Protein AF-A0A5E4P202-F1 (afdb_monomer_lite)

Secondary structure (DSSP, 8-state):
-----HHHHHHHHHHHHHHHHHHHHHHHHHHHHHHHHH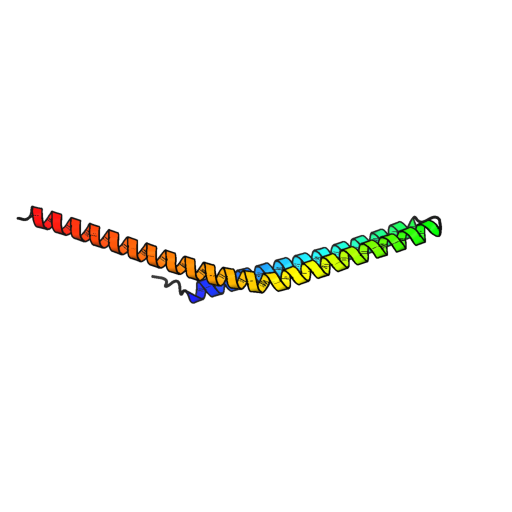HHHHHHHHHHH--SHHHHHHHHHHHHHHHHHHHHHHHHHHHHHHHHHHHHHHHHHHHHHHHHHHHHHHHHHHHHHHHHHHHHHHHHHHTT--

Radius of gyration: 31.01 Å; chains: 1; bounding box: 51×37×100 Å

Sequence (130 aa):
MAENIPGADAAMGSYATGTKTLQTFASEIQRMSKESMEQATALMEQLRSARSMEEVVTIQTTFLQKSFSSYAEYTRRFSELMITMPMELARQGQSAFQQNTDRMMQTAQRVGDEAQKAGEAMKNEAMKEV

Structure (mmCIF, N/CA/C/O backbone):
data_AF-A0A5E4P202-F1
#
_entry.id   AF-A0A5E4P202-F1
#
loop_
_atom_site.group_PDB
_atom_site.id
_atom_site.type_symbol
_atom_site.label_atom_id
_atom_site.label_alt_id
_atom_site.label_comp_id
_atom_site.label_asym_id
_atom_site.label_entity_id
_atom_site.label_seq_id
_atom_site.pdbx_PDB_ins_code
_atom_site.Cartn_x
_atom_site.Cartn_y
_atom_site.Cartn_z
_atom_site.occupancy
_atom_site.B_iso_or_equiv
_atom_site.auth_seq_id
_atom_site.auth_comp_id
_atom_site.auth_asym_id
_atom_site.auth_atom_id
_atom_site.pdbx_PDB_model_num
ATOM 1 N N . MET A 1 1 ? 28.631 9.130 -29.713 1.00 37.84 1 MET A N 1
ATOM 2 C CA . MET A 1 1 ? 27.190 8.828 -29.804 1.00 37.84 1 MET A CA 1
ATOM 3 C C . MET A 1 1 ? 26.922 7.757 -28.764 1.00 37.84 1 MET A C 1
ATOM 5 O O . MET A 1 1 ? 27.449 6.667 -28.913 1.00 37.84 1 MET A O 1
ATOM 9 N N . ALA A 1 2 ? 26.279 8.099 -27.646 1.00 38.75 2 ALA A N 1
ATOM 10 C CA . ALA A 1 2 ? 25.938 7.106 -26.632 1.00 38.75 2 ALA A CA 1
ATOM 11 C C . ALA A 1 2 ? 24.734 6.319 -27.159 1.00 38.75 2 ALA A C 1
ATOM 13 O O . ALA A 1 2 ? 23.636 6.866 -27.251 1.00 38.75 2 ALA A O 1
ATOM 14 N N . GLU A 1 3 ? 24.967 5.086 -27.603 1.00 44.75 3 GLU A N 1
ATOM 15 C CA . GLU A 1 3 ? 23.902 4.155 -27.963 1.00 44.75 3 GLU A CA 1
ATOM 16 C C . GLU A 1 3 ? 23.018 3.937 -26.737 1.00 44.75 3 GLU A C 1
ATOM 18 O O . GLU A 1 3 ? 23.430 3.347 -25.739 1.00 44.75 3 GLU A O 1
ATOM 23 N N . ASN A 1 4 ? 21.795 4.454 -26.804 1.00 53.56 4 ASN A N 1
ATOM 24 C CA . ASN A 1 4 ? 20.766 4.150 -25.832 1.00 53.56 4 ASN A CA 1
ATOM 25 C C . ASN A 1 4 ? 20.263 2.738 -26.150 1.00 53.56 4 ASN A C 1
ATOM 27 O O . ASN A 1 4 ? 19.421 2.551 -27.029 1.00 53.56 4 ASN A O 1
ATOM 31 N N . ILE A 1 5 ? 20.884 1.733 -25.528 1.00 56.50 5 ILE A N 1
ATOM 32 C CA . ILE A 1 5 ? 20.580 0.324 -25.784 1.00 56.50 5 ILE A CA 1
ATOM 33 C C . ILE A 1 5 ? 19.112 0.084 -25.383 1.00 56.50 5 ILE A C 1
ATOM 35 O O . ILE A 1 5 ? 18.782 0.260 -24.210 1.00 56.50 5 ILE A O 1
ATOM 39 N N . PRO A 1 6 ? 18.226 -0.364 -26.293 1.00 57.94 6 PRO A N 1
ATOM 40 C CA . PRO A 1 6 ? 16.794 -0.551 -26.016 1.00 57.94 6 PRO A CA 1
ATOM 41 C C . PRO A 1 6 ? 16.495 -1.451 -24.805 1.00 57.94 6 PRO A C 1
ATOM 43 O O . PRO A 1 6 ? 15.465 -1.305 -24.150 1.00 57.94 6 PRO A O 1
ATOM 46 N N . GLY A 1 7 ? 17.413 -2.368 -24.481 1.00 57.50 7 GLY A N 1
ATOM 47 C CA . GLY A 1 7 ? 17.334 -3.218 -23.293 1.00 57.50 7 GLY A CA 1
ATOM 48 C C . GLY A 1 7 ? 17.583 -2.483 -21.971 1.00 57.50 7 GLY A C 1
ATOM 49 O O . GLY A 1 7 ? 17.015 -2.875 -20.956 1.00 57.50 7 GLY A O 1
ATOM 50 N N . ALA A 1 8 ? 18.374 -1.406 -21.968 1.00 58.16 8 ALA A N 1
ATOM 51 C CA . ALA A 1 8 ? 18.644 -0.612 -20.771 1.00 58.16 8 ALA A CA 1
AT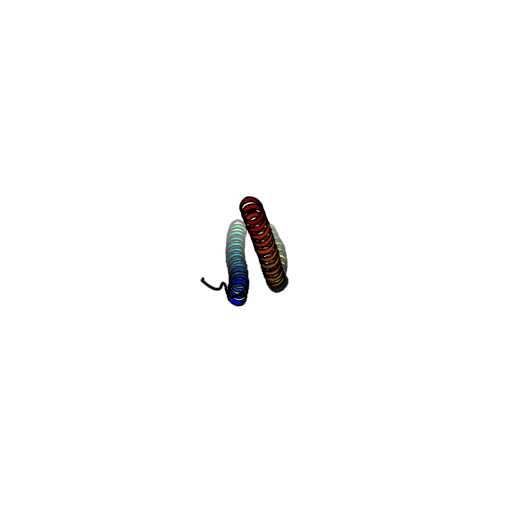OM 52 C C . ALA A 1 8 ? 17.418 0.221 -20.362 1.00 58.16 8 ALA A C 1
ATOM 54 O O . ALA A 1 8 ? 17.048 0.217 -19.191 1.00 58.16 8 ALA A O 1
ATOM 55 N N . ASP A 1 9 ? 16.728 0.849 -21.319 1.00 62.12 9 ASP A N 1
ATOM 56 C CA . ASP A 1 9 ? 15.486 1.594 -21.057 1.00 62.12 9 ASP A CA 1
ATOM 57 C C . ASP A 1 9 ? 14.347 0.680 -20.579 1.00 62.12 9 ASP A C 1
ATOM 59 O O . ASP A 1 9 ? 13.642 1.002 -19.619 1.00 62.12 9 ASP A O 1
ATOM 63 N N . ALA A 1 10 ? 14.191 -0.497 -21.193 1.00 62.03 10 ALA A N 1
ATOM 64 C CA . ALA A 1 10 ? 13.202 -1.486 -20.763 1.00 62.03 10 ALA A CA 1
ATOM 65 C C . ALA A 1 10 ? 13.507 -2.029 -19.353 1.00 62.03 10 ALA A C 1
ATOM 67 O O . ALA A 1 10 ? 12.600 -2.165 -18.525 1.00 62.03 10 ALA A O 1
ATOM 68 N N . ALA A 1 11 ? 14.782 -2.291 -19.046 1.00 60.66 11 ALA A N 1
ATOM 69 C CA . ALA A 1 11 ? 15.212 -2.725 -17.719 1.00 60.66 11 ALA A CA 1
ATOM 70 C C . ALA A 1 11 ? 14.997 -1.635 -16.655 1.00 60.66 11 ALA A C 1
ATOM 72 O O . ALA A 1 11 ? 14.476 -1.928 -15.578 1.00 60.66 11 ALA A O 1
ATOM 73 N N . MET A 1 12 ? 15.320 -0.374 -16.965 1.00 66.44 12 MET A N 1
ATOM 74 C CA . MET A 1 12 ? 15.081 0.765 -16.071 1.00 66.44 12 MET A CA 1
ATOM 75 C C . MET A 1 12 ? 13.588 0.989 -15.807 1.00 66.44 12 MET A C 1
ATOM 77 O O . MET A 1 12 ? 13.203 1.235 -14.663 1.00 66.44 12 MET A O 1
ATOM 81 N N . GLY A 1 13 ? 12.735 0.844 -16.827 1.00 67.75 13 GLY A N 1
ATOM 82 C CA . GLY A 1 13 ? 11.282 0.898 -16.665 1.00 67.75 13 GLY A CA 1
ATOM 83 C C . GLY A 1 13 ? 10.780 -0.170 -15.692 1.00 67.75 13 GLY A C 1
ATOM 84 O O . GLY A 1 13 ? 10.166 0.158 -14.672 1.00 67.75 13 GLY A O 1
ATOM 85 N N . SER A 1 14 ? 11.123 -1.430 -15.965 1.00 65.75 14 SER A N 1
ATOM 86 C CA . SER A 1 14 ? 10.750 -2.590 -15.143 1.00 65.75 14 SER A CA 1
ATOM 87 C C . SER A 1 14 ? 11.175 -2.422 -13.678 1.00 65.75 14 SER A C 1
ATOM 89 O O . SER A 1 14 ? 10.405 -2.699 -12.756 1.00 65.75 14 SER A O 1
ATOM 91 N N . TYR A 1 15 ? 12.392 -1.912 -13.459 1.00 66.62 15 TYR A N 1
ATOM 92 C CA . TYR A 1 15 ? 12.946 -1.635 -12.135 1.00 66.62 15 TYR A CA 1
ATOM 93 C C . TYR A 1 15 ? 12.185 -0.523 -11.396 1.00 66.62 15 TYR A C 1
ATOM 95 O O . TYR A 1 15 ? 11.885 -0.655 -10.205 1.00 66.62 15 TYR A O 1
ATOM 103 N N . ALA A 1 16 ? 11.825 0.558 -12.094 1.00 71.56 16 ALA A N 1
ATOM 104 C CA . ALA A 1 16 ? 11.052 1.657 -11.519 1.00 71.56 16 ALA A CA 1
ATOM 105 C C . ALA A 1 16 ? 9.647 1.206 -11.080 1.00 71.56 16 ALA A C 1
ATOM 107 O O . ALA A 1 16 ? 9.196 1.573 -9.994 1.00 71.56 16 ALA A O 1
ATOM 108 N N . THR A 1 17 ? 8.979 0.365 -11.874 1.00 70.25 17 THR A N 1
ATOM 109 C CA . THR A 1 17 ? 7.653 -0.182 -11.537 1.00 70.25 17 THR A CA 1
ATOM 110 C C . THR A 1 17 ? 7.724 -1.150 -10.366 1.00 70.25 17 THR A C 1
ATOM 112 O O . THR A 1 17 ? 6.969 -0.987 -9.410 1.00 70.25 17 THR A O 1
ATOM 115 N N . GLY A 1 18 ? 8.684 -2.082 -10.367 1.00 72.25 18 GLY A N 1
ATOM 116 C CA . GLY A 1 18 ? 8.895 -2.981 -9.229 1.00 72.25 18 GLY A CA 1
ATOM 117 C C . GLY A 1 18 ? 9.179 -2.219 -7.929 1.00 72.25 18 GLY A C 1
ATOM 118 O O . GLY A 1 18 ? 8.592 -2.515 -6.889 1.00 72.25 18 GLY A O 1
ATOM 119 N N . THR A 1 19 ? 10.005 -1.169 -7.994 1.00 80.38 19 THR A N 1
ATOM 120 C CA . THR A 1 19 ? 10.286 -0.298 -6.841 1.00 80.38 19 THR A CA 1
ATOM 121 C C . THR A 1 19 ? 9.029 0.429 -6.362 1.00 80.38 19 THR A C 1
ATOM 123 O O . THR A 1 19 ? 8.774 0.492 -5.160 1.00 80.38 19 THR A O 1
ATOM 126 N N . LYS A 1 20 ? 8.209 0.948 -7.283 1.00 80.50 20 LYS A N 1
ATOM 127 C CA . LYS A 1 20 ? 6.955 1.630 -6.946 1.00 80.50 20 LYS A CA 1
ATOM 128 C C . LYS A 1 20 ? 5.962 0.688 -6.269 1.00 80.50 20 LYS A C 1
ATOM 130 O O . LYS A 1 20 ? 5.377 1.067 -5.258 1.00 80.50 20 LYS A O 1
ATOM 135 N N . THR A 1 21 ? 5.816 -0.544 -6.753 1.00 76.94 21 THR A N 1
ATOM 136 C CA . THR A 1 21 ? 4.956 -1.525 -6.084 1.00 76.94 21 THR A CA 1
ATOM 137 C C . THR A 1 21 ? 5.467 -1.853 -4.686 1.00 76.94 21 THR A C 1
ATOM 139 O O . THR A 1 21 ? 4.676 -1.879 -3.746 1.00 76.94 21 THR A O 1
ATOM 142 N N . LEU A 1 22 ? 6.777 -2.044 -4.508 1.00 79.25 22 LEU A N 1
ATOM 143 C CA . LEU A 1 22 ? 7.353 -2.272 -3.179 1.00 79.25 22 LEU A CA 1
ATOM 144 C C . LEU A 1 22 ? 7.087 -1.095 -2.234 1.00 79.25 22 LEU A C 1
ATOM 146 O O . LEU A 1 22 ? 6.741 -1.311 -1.075 1.00 79.25 22 LEU A O 1
ATOM 150 N N . GLN A 1 23 ? 7.182 0.142 -2.725 1.00 85.12 23 GLN A N 1
ATOM 151 C CA . GLN A 1 23 ? 6.831 1.333 -1.948 1.00 85.12 23 GLN A CA 1
ATOM 152 C C . GLN A 1 23 ? 5.345 1.359 -1.574 1.00 85.12 23 GLN A C 1
ATOM 154 O O . GLN A 1 23 ? 5.012 1.661 -0.427 1.00 85.12 23 GLN A O 1
ATOM 159 N N . THR A 1 24 ? 4.442 1.024 -2.502 1.00 86.12 24 THR A N 1
ATOM 160 C CA . THR A 1 24 ? 3.003 0.934 -2.207 1.00 86.12 24 THR A CA 1
ATOM 161 C C . THR A 1 24 ? 2.715 -0.161 -1.182 1.00 86.12 24 THR A C 1
ATOM 163 O O . THR A 1 24 ? 1.980 0.077 -0.229 1.00 86.12 24 THR A O 1
ATOM 166 N N . PHE A 1 25 ? 3.347 -1.326 -1.316 1.00 81.75 25 PHE A N 1
ATOM 167 C CA . PHE A 1 25 ? 3.224 -2.428 -0.367 1.00 81.75 25 PHE A CA 1
ATOM 168 C C . PHE A 1 25 ? 3.726 -2.048 1.032 1.00 81.75 25 PHE A C 1
ATOM 170 O O . PHE A 1 25 ? 3.028 -2.261 2.021 1.00 81.75 25 PHE A O 1
ATOM 177 N N . ALA A 1 26 ? 4.902 -1.421 1.121 1.00 82.69 26 ALA A N 1
ATOM 178 C CA . ALA A 1 26 ? 5.454 -0.936 2.384 1.00 82.69 26 ALA A CA 1
ATOM 179 C C . ALA A 1 26 ? 4.549 0.119 3.043 1.00 82.69 26 ALA A C 1
ATOM 181 O O . ALA A 1 26 ? 4.307 0.056 4.250 1.00 82.69 26 ALA A O 1
ATOM 182 N N . SER A 1 27 ? 4.003 1.044 2.248 1.00 88.88 27 SER A N 1
ATOM 183 C CA . SER A 1 27 ? 3.062 2.062 2.731 1.00 88.88 27 SER A CA 1
ATOM 184 C C . SER A 1 27 ? 1.787 1.428 3.288 1.00 88.88 27 SER A C 1
ATOM 186 O O . SER A 1 27 ? 1.285 1.855 4.327 1.00 88.88 27 SER A O 1
ATOM 188 N N . GLU A 1 28 ? 1.290 0.378 2.634 1.00 86.50 28 GLU A N 1
ATOM 189 C CA . GLU A 1 28 ? 0.092 -0.331 3.070 1.00 86.50 28 GLU A CA 1
ATOM 190 C C . GLU A 1 28 ? 0.334 -1.106 4.370 1.00 86.50 28 GLU A C 1
ATOM 192 O O . GLU A 1 28 ? -0.474 -1.011 5.290 1.00 86.50 28 GLU A O 1
ATOM 197 N N . ILE A 1 29 ? 1.485 -1.772 4.517 1.00 84.44 29 ILE A N 1
ATOM 198 C CA . ILE A 1 29 ? 1.878 -2.397 5.791 1.00 84.44 29 ILE A CA 1
ATOM 199 C C . ILE A 1 29 ? 1.956 -1.356 6.914 1.00 84.44 29 ILE A C 1
ATOM 201 O O . ILE A 1 29 ? 1.452 -1.595 8.014 1.00 84.44 29 ILE A O 1
ATOM 205 N N . GLN A 1 30 ? 2.562 -0.192 6.661 1.00 87.69 30 GLN A N 1
ATOM 206 C CA . GLN A 1 30 ? 2.612 0.885 7.654 1.00 87.69 30 GLN A CA 1
ATOM 207 C C . GLN A 1 30 ? 1.214 1.365 8.049 1.00 87.69 30 GLN A C 1
ATOM 209 O O . GLN A 1 30 ? 0.947 1.546 9.240 1.00 87.69 30 GLN A O 1
ATOM 214 N N . ARG A 1 31 ? 0.314 1.540 7.075 1.00 88.31 31 ARG A N 1
ATOM 215 C CA . ARG A 1 31 ? -1.082 1.910 7.326 1.00 88.31 31 ARG A CA 1
ATOM 216 C C . ARG A 1 31 ? -1.788 0.860 8.182 1.00 88.31 31 ARG A C 1
ATOM 218 O O . ARG A 1 31 ? -2.336 1.217 9.221 1.00 88.31 31 ARG A O 1
ATOM 225 N N . MET A 1 32 ? -1.694 -0.417 7.805 1.00 86.12 32 MET A N 1
ATOM 226 C CA . MET A 1 32 ? -2.268 -1.547 8.546 1.00 86.12 32 MET A CA 1
ATOM 227 C C . MET A 1 32 ? -1.771 -1.596 9.995 1.00 86.12 32 MET A C 1
ATOM 229 O O . MET A 1 32 ? -2.551 -1.812 10.925 1.00 86.12 32 MET A O 1
ATOM 233 N N . SER A 1 33 ? -0.469 -1.380 10.201 1.00 87.25 33 SER A N 1
ATOM 234 C CA . SER A 1 33 ? 0.132 -1.348 11.536 1.00 87.25 33 SER A CA 1
ATOM 235 C C . SER A 1 33 ? -0.430 -0.200 12.372 1.00 87.25 33 SER A C 1
ATOM 237 O O . SER A 1 33 ? -0.760 -0.398 13.540 1.00 87.25 33 SER A O 1
ATOM 239 N N . LYS A 1 34 ? -0.556 0.992 11.781 1.00 92.56 34 LYS A N 1
ATOM 240 C CA . LYS A 1 34 ? -1.111 2.165 12.459 1.00 92.56 34 LYS A CA 1
ATOM 241 C C . LYS A 1 34 ? -2.580 1.955 12.828 1.00 92.56 34 LYS A C 1
ATOM 243 O O . LYS A 1 34 ? -2.933 2.153 13.986 1.00 92.56 34 LYS A O 1
ATOM 248 N N . GLU A 1 35 ? -3.404 1.487 11.892 1.00 89.50 35 GLU A N 1
ATOM 249 C CA . GLU A 1 35 ? -4.816 1.180 12.157 1.00 89.50 35 GLU A CA 1
ATOM 250 C C . GLU A 1 35 ? -4.975 0.136 13.262 1.00 89.50 35 GLU A C 1
ATOM 252 O O . GLU A 1 35 ? -5.812 0.298 14.146 1.00 89.50 35 GLU A O 1
ATOM 257 N N . SER A 1 36 ? -4.145 -0.909 13.267 1.00 85.88 36 SER A N 1
ATOM 258 C CA . SER A 1 36 ? -4.195 -1.945 14.305 1.00 85.88 36 SER A CA 1
ATOM 259 C C . SER A 1 36 ? -3.879 -1.378 15.695 1.00 85.88 36 SER A C 1
ATOM 261 O O . SER A 1 36 ? -4.547 -1.723 16.671 1.00 85.88 36 SER A O 1
ATOM 263 N N . MET A 1 37 ? -2.898 -0.472 15.794 1.00 91.25 37 MET A N 1
ATOM 264 C CA . MET A 1 37 ? -2.577 0.216 17.050 1.00 91.25 37 MET A CA 1
ATOM 265 C C . MET A 1 37 ? -3.702 1.152 17.498 1.00 91.25 37 MET A C 1
ATOM 267 O O . MET A 1 37 ? -4.059 1.160 18.673 1.00 91.25 37 MET A O 1
ATOM 271 N N . GLU A 1 38 ? -4.280 1.926 16.579 1.00 91.69 38 GLU A N 1
ATOM 272 C CA . GLU A 1 38 ? -5.402 2.822 16.878 1.00 91.69 38 GLU A CA 1
ATOM 273 C C . GLU A 1 38 ? -6.633 2.040 17.351 1.00 91.69 38 GLU A C 1
ATOM 275 O O . GLU A 1 38 ? -7.263 2.421 18.335 1.00 91.69 38 GLU A O 1
ATOM 280 N N . GLN A 1 39 ? -6.943 0.908 16.713 1.00 88.88 39 GLN A N 1
ATOM 281 C CA . GLN A 1 39 ? -8.039 0.028 17.122 1.00 88.88 39 GLN A CA 1
ATOM 282 C C . GLN A 1 39 ? -7.809 -0.577 18.511 1.00 88.88 39 GLN A C 1
ATOM 284 O O . GLN A 1 39 ? -8.740 -0.616 19.316 1.00 88.88 39 GLN A O 1
ATOM 289 N N . ALA A 1 40 ? -6.584 -1.015 18.815 1.00 87.12 40 ALA A N 1
ATOM 290 C CA . ALA A 1 40 ? -6.237 -1.560 20.126 1.00 87.12 40 ALA A CA 1
ATOM 291 C C . ALA A 1 40 ? -6.336 -0.500 21.235 1.00 87.12 40 ALA A C 1
ATOM 293 O O . ALA A 1 40 ? -6.930 -0.753 22.285 1.00 87.12 40 ALA A O 1
ATOM 294 N N . THR A 1 41 ? -5.812 0.703 20.987 1.00 91.69 41 THR A N 1
ATOM 295 C CA . THR A 1 41 ? -5.909 1.830 21.924 1.00 91.69 41 THR A CA 1
ATOM 296 C C . THR A 1 41 ? -7.363 2.235 22.146 1.00 91.69 41 THR A C 1
ATOM 298 O O . THR A 1 41 ? -7.792 2.359 23.291 1.00 91.69 41 THR A O 1
ATOM 301 N N . ALA A 1 42 ? -8.152 2.356 21.074 1.00 90.62 42 ALA A N 1
ATOM 302 C CA . ALA A 1 42 ? -9.569 2.691 21.168 1.00 90.62 42 ALA A CA 1
ATOM 303 C C . ALA A 1 42 ? -10.357 1.636 21.958 1.00 90.62 42 ALA A C 1
ATOM 305 O O . ALA A 1 42 ? -11.194 1.993 22.783 1.00 90.62 42 ALA A O 1
ATOM 306 N N . LEU A 1 43 ? -10.072 0.343 21.758 1.00 90.69 43 LEU A N 1
ATOM 307 C CA . LEU A 1 43 ? -10.680 -0.728 22.547 1.00 90.69 43 LEU A CA 1
ATOM 308 C C . LEU A 1 43 ? -10.343 -0.576 24.037 1.00 90.69 43 LEU A C 1
ATOM 310 O O . LEU A 1 43 ? -11.234 -0.680 24.877 1.00 90.69 43 LEU A O 1
ATOM 314 N N . MET A 1 44 ? -9.083 -0.289 24.377 1.00 90.94 44 MET A N 1
ATOM 315 C CA . MET A 1 44 ? -8.662 -0.055 25.763 1.00 90.94 44 MET A CA 1
ATOM 316 C C . MET A 1 44 ? -9.361 1.153 26.395 1.00 90.94 44 MET A C 1
ATOM 318 O O . MET A 1 44 ? -9.849 1.054 27.521 1.00 90.94 44 MET A O 1
ATOM 322 N N . GLU A 1 45 ? -9.436 2.282 25.690 1.00 92.19 45 GLU A N 1
ATOM 323 C CA . GLU A 1 45 ? -10.127 3.485 26.170 1.00 92.19 45 GLU A CA 1
ATOM 324 C C . GLU A 1 45 ? -11.623 3.236 26.383 1.00 92.19 45 GLU A C 1
ATOM 326 O O . GLU A 1 45 ? -12.196 3.642 27.399 1.00 92.19 45 GLU A O 1
ATOM 331 N N . GLN A 1 46 ? -12.255 2.514 25.458 1.00 90.25 46 GLN A N 1
ATOM 332 C CA . GLN A 1 46 ? -13.667 2.162 25.545 1.00 90.25 46 GLN A CA 1
ATOM 333 C C . GLN A 1 46 ? -13.932 1.207 26.712 1.00 90.25 46 GLN A C 1
ATOM 335 O O . GLN A 1 46 ? -14.803 1.475 27.534 1.00 90.25 46 GLN A O 1
ATOM 340 N N . LEU A 1 47 ? -13.139 0.143 26.861 1.00 89.50 47 LEU A N 1
ATOM 341 C CA . LEU A 1 47 ? -13.278 -0.793 27.981 1.00 89.50 47 LEU A CA 1
ATOM 342 C C . LEU A 1 47 ? -13.023 -0.121 29.336 1.00 89.50 47 LEU A C 1
ATOM 344 O O . LEU A 1 47 ? -13.707 -0.427 30.307 1.00 89.50 47 LEU A O 1
ATOM 348 N N . ARG A 1 48 ? -12.073 0.818 29.408 1.00 91.12 48 ARG A N 1
ATOM 349 C CA . ARG A 1 48 ? -11.793 1.595 30.626 1.00 91.12 48 ARG A CA 1
ATOM 350 C C . ARG A 1 48 ? -12.936 2.545 30.996 1.00 91.12 48 ARG A C 1
ATOM 352 O O . ARG A 1 48 ? -13.116 2.836 32.176 1.00 91.12 48 ARG A O 1
ATOM 359 N N . SER A 1 49 ? -13.650 3.083 30.010 1.00 90.62 49 SER A N 1
ATOM 360 C CA . SER A 1 49 ? -14.746 4.038 30.223 1.00 90.62 49 SER A CA 1
ATOM 361 C C . SER A 1 49 ? -16.116 3.376 30.402 1.00 90.62 49 SER A C 1
ATOM 363 O O . SER A 1 49 ? -17.033 4.041 30.888 1.00 90.62 49 SER A O 1
ATOM 365 N N . ALA A 1 50 ? -16.235 2.083 30.084 1.00 92.88 50 ALA A N 1
ATOM 366 C CA . ALA A 1 50 ? -17.447 1.298 30.268 1.00 92.88 50 ALA A CA 1
ATOM 367 C C . ALA A 1 50 ? -17.866 1.228 31.746 1.00 92.88 50 ALA A C 1
ATOM 369 O O . ALA A 1 50 ? -17.081 0.899 32.637 1.00 92.88 50 ALA A O 1
ATOM 370 N N . ARG A 1 51 ? -19.140 1.518 32.005 1.00 92.19 51 ARG A N 1
ATOM 371 C CA . ARG A 1 51 ? -19.775 1.524 33.330 1.00 92.19 51 ARG A CA 1
ATOM 372 C C . ARG A 1 51 ? -20.758 0.375 33.520 1.00 92.19 51 ARG A C 1
ATOM 374 O O . ARG A 1 51 ? -21.248 0.174 34.629 1.00 92.19 51 ARG A O 1
ATOM 381 N N . SER A 1 52 ? -21.065 -0.363 32.456 1.00 92.69 52 SER A N 1
ATOM 382 C CA . SER A 1 52 ? -22.032 -1.459 32.465 1.00 92.69 52 SER A CA 1
ATOM 383 C C . SER A 1 52 ? -21.584 -2.634 31.594 1.00 92.69 52 SER A C 1
ATOM 385 O O . SER A 1 52 ? -20.757 -2.492 30.694 1.00 92.69 52 SER A O 1
ATOM 387 N N . MET A 1 53 ? -22.161 -3.812 31.844 1.00 88.00 53 MET A N 1
ATOM 388 C CA . MET A 1 53 ? -21.906 -5.001 31.023 1.00 88.00 53 MET A CA 1
ATOM 389 C C . MET A 1 53 ? -22.472 -4.855 29.600 1.00 88.00 53 MET A C 1
ATOM 391 O O . MET A 1 53 ? -21.891 -5.365 28.648 1.00 88.00 53 MET A O 1
ATOM 395 N N . GLU A 1 54 ? -23.575 -4.121 29.440 1.00 90.69 54 GLU A N 1
ATOM 396 C CA . GLU A 1 54 ? -24.175 -3.821 28.134 1.00 90.69 54 GLU A CA 1
ATOM 397 C C . GLU A 1 54 ? -23.247 -2.958 27.261 1.00 90.69 54 GLU A C 1
ATOM 399 O O . GLU A 1 54 ? -23.063 -3.246 26.074 1.00 90.69 54 GLU A O 1
ATOM 404 N N . GLU A 1 55 ? -22.571 -1.966 27.853 1.00 90.38 55 GLU A N 1
ATOM 405 C CA . GLU A 1 55 ? -21.523 -1.201 27.163 1.00 90.38 55 GLU A CA 1
ATOM 406 C C . GLU A 1 55 ? -20.360 -2.101 26.743 1.00 90.38 55 GLU A C 1
ATOM 408 O O . GLU A 1 55 ? -19.912 -2.017 25.604 1.00 90.38 55 GLU A O 1
ATOM 413 N N . VAL A 1 56 ? -19.904 -3.012 27.607 1.00 89.44 56 VAL A N 1
ATOM 414 C CA . VAL A 1 56 ? -18.818 -3.950 27.270 1.00 89.44 56 VAL A CA 1
ATOM 415 C C . VAL A 1 56 ? -19.191 -4.855 26.090 1.00 89.44 56 VAL A C 1
ATOM 417 O O . VAL A 1 56 ? -18.371 -5.054 25.189 1.00 89.44 56 VAL A O 1
ATOM 420 N N . VAL A 1 57 ? -20.419 -5.382 26.055 1.00 91.19 57 VAL A N 1
ATOM 421 C CA . VAL A 1 57 ? -20.921 -6.191 24.928 1.00 91.19 57 VAL A CA 1
ATOM 422 C C . VAL A 1 57 ? -20.985 -5.360 23.647 1.00 91.19 57 VAL A C 1
ATOM 424 O O . VAL A 1 57 ? -20.572 -5.827 22.583 1.00 91.19 57 VAL A O 1
ATOM 427 N N . THR A 1 58 ? -21.435 -4.110 23.743 1.00 91.69 58 THR A N 1
ATOM 428 C CA . THR A 1 58 ? -21.492 -3.180 22.607 1.00 91.69 58 THR A CA 1
ATOM 429 C C . THR A 1 58 ? -20.096 -2.861 22.066 1.00 91.69 58 THR A C 1
ATOM 431 O O . THR A 1 58 ? -19.877 -2.905 20.853 1.00 91.69 58 THR A O 1
ATOM 434 N N . ILE A 1 59 ? -19.129 -2.609 22.953 1.00 92.12 59 ILE A N 1
ATOM 435 C CA . ILE A 1 59 ? -17.726 -2.338 22.615 1.00 92.12 59 ILE A CA 1
ATOM 436 C C . ILE A 1 59 ? -17.110 -3.534 21.887 1.00 92.12 59 ILE A C 1
ATOM 438 O O . ILE A 1 59 ? -16.541 -3.373 20.809 1.00 92.12 59 ILE A O 1
ATOM 442 N N . GLN A 1 60 ? -17.272 -4.746 22.424 1.00 87.38 60 GLN A N 1
ATOM 443 C CA . GLN A 1 60 ? -16.753 -5.959 21.790 1.00 87.38 60 GLN A CA 1
ATOM 444 C C . GLN A 1 60 ? -17.418 -6.238 20.439 1.00 87.38 60 GLN A C 1
ATOM 446 O O . GLN A 1 60 ? -16.726 -6.573 19.481 1.00 87.38 60 GLN A O 1
ATOM 451 N N . THR A 1 61 ? -18.737 -6.052 20.329 1.00 90.75 61 THR A N 1
ATOM 452 C CA . THR A 1 61 ? -19.474 -6.246 19.067 1.00 90.75 61 THR A CA 1
ATOM 453 C C . THR A 1 61 ? -19.010 -5.254 17.997 1.00 90.75 61 THR A C 1
ATOM 455 O O . THR A 1 61 ? -18.767 -5.635 16.851 1.00 90.75 61 THR A O 1
ATOM 458 N N . THR A 1 62 ? -18.814 -3.991 18.383 1.00 89.44 62 THR A N 1
ATOM 459 C CA . THR A 1 62 ? -18.309 -2.933 17.496 1.00 89.44 62 THR A CA 1
ATOM 460 C C . THR A 1 62 ? -16.870 -3.205 17.066 1.00 89.44 62 THR A C 1
ATOM 462 O O . THR A 1 62 ? -16.532 -3.043 15.892 1.00 89.44 62 THR A O 1
ATOM 465 N N . PHE A 1 63 ? -16.020 -3.649 17.996 1.00 89.44 63 PHE A N 1
ATOM 466 C CA . PHE A 1 63 ? -14.658 -4.072 17.688 1.00 89.44 63 PHE A CA 1
ATOM 467 C C . PHE A 1 63 ? -14.663 -5.217 16.673 1.00 89.44 63 PHE A C 1
ATOM 469 O O . PHE A 1 63 ? -13.988 -5.114 15.655 1.00 89.44 63 PHE A O 1
ATOM 476 N N . LEU A 1 64 ? -15.497 -6.241 16.877 1.00 89.25 64 LEU A N 1
ATOM 477 C CA . LEU A 1 64 ? -15.615 -7.377 15.962 1.00 89.25 64 LEU A CA 1
ATOM 478 C C . LEU A 1 64 ? -16.022 -6.942 14.544 1.00 89.25 64 LEU A C 1
ATOM 480 O O . LEU A 1 64 ? -15.404 -7.362 13.565 1.00 89.25 64 LEU A O 1
ATOM 484 N N . GLN A 1 65 ? -17.025 -6.063 14.426 1.00 91.69 65 GLN A N 1
ATOM 485 C CA . GLN A 1 65 ? -17.450 -5.501 13.138 1.00 91.69 65 GLN A CA 1
ATOM 486 C C . GLN A 1 65 ? -16.329 -4.715 12.449 1.00 91.69 65 GLN A C 1
ATOM 488 O O . GLN A 1 65 ? -16.110 -4.877 11.242 1.00 91.69 65 GLN A O 1
ATOM 493 N N . LYS A 1 66 ? -15.602 -3.881 13.203 1.00 87.75 66 LYS A N 1
ATOM 494 C CA . LYS A 1 66 ? -14.452 -3.135 12.677 1.00 87.75 66 LYS A CA 1
ATOM 495 C C . LYS A 1 66 ? -13.338 -4.068 12.225 1.00 87.75 66 LYS A C 1
ATOM 497 O O . LYS A 1 66 ? -12.872 -3.923 11.102 1.00 87.75 66 LYS A O 1
ATOM 502 N N . SER A 1 67 ? -12.960 -5.051 13.039 1.00 85.69 67 SER A N 1
ATOM 503 C CA . SER A 1 67 ? -11.915 -6.018 12.697 1.00 85.69 67 SER A CA 1
ATOM 504 C C . SER A 1 67 ? -12.253 -6.795 11.426 1.00 85.69 67 SER A C 1
ATOM 506 O O . SER A 1 67 ? -11.383 -6.982 10.579 1.00 85.69 67 SER A O 1
ATOM 508 N N . PHE A 1 68 ? -13.516 -7.196 11.247 1.00 89.25 68 PHE A N 1
ATOM 509 C CA . PHE A 1 68 ? -13.947 -7.889 10.032 1.00 89.25 68 PHE A CA 1
ATOM 510 C C . PHE A 1 68 ? -13.871 -6.983 8.795 1.00 89.25 68 PHE A C 1
ATOM 512 O O . PHE A 1 68 ? -13.387 -7.401 7.743 1.00 89.25 68 PHE A O 1
ATOM 519 N N . SER A 1 69 ? -14.295 -5.724 8.937 1.00 89.44 69 SER A N 1
ATOM 520 C CA . SER A 1 69 ? -14.228 -4.725 7.863 1.00 89.44 69 SER A CA 1
ATOM 521 C C . SER A 1 69 ? -12.780 -4.428 7.461 1.00 89.44 69 SER A C 1
ATOM 523 O O . SER A 1 69 ? -12.451 -4.485 6.278 1.00 89.44 69 SER A O 1
ATOM 525 N N . SER A 1 70 ? -11.898 -4.199 8.439 1.00 85.88 70 SER A N 1
ATOM 526 C CA . SER A 1 70 ? -10.468 -3.984 8.199 1.00 85.88 70 SER A CA 1
ATOM 527 C C . SER A 1 70 ? -9.814 -5.202 7.554 1.00 85.88 70 SER A C 1
ATOM 529 O O . SER A 1 70 ? -9.071 -5.053 6.592 1.00 85.88 70 SER A O 1
ATOM 531 N N . TYR A 1 71 ? -10.130 -6.418 8.005 1.00 84.69 71 TYR A N 1
ATOM 532 C CA . TYR A 1 71 ? -9.607 -7.639 7.390 1.00 84.69 71 TYR A CA 1
ATOM 533 C C . TYR A 1 71 ? -10.029 -7.789 5.921 1.00 84.69 71 TYR A C 1
ATOM 535 O O . TYR A 1 71 ? -9.199 -8.107 5.061 1.00 84.69 71 TYR A O 1
ATOM 543 N N . ALA A 1 72 ? -11.304 -7.541 5.616 1.00 90.25 72 ALA A N 1
ATOM 544 C CA . ALA A 1 72 ? -11.805 -7.578 4.246 1.00 90.25 72 ALA A CA 1
ATOM 545 C C . ALA A 1 72 ? -11.108 -6.525 3.369 1.00 90.25 72 ALA A C 1
ATOM 547 O O . ALA A 1 72 ? -10.720 -6.816 2.235 1.00 90.25 72 ALA A O 1
ATOM 548 N N . GLU A 1 73 ? -10.888 -5.323 3.904 1.00 88.38 73 GLU A N 1
ATOM 549 C CA . GLU A 1 73 ? -10.160 -4.266 3.211 1.00 88.38 73 GLU A CA 1
ATOM 550 C C . GLU A 1 73 ? -8.699 -4.652 2.951 1.00 88.38 73 GLU A C 1
ATOM 552 O O . GLU A 1 73 ? -8.245 -4.554 1.811 1.00 88.38 73 GLU A O 1
ATOM 557 N N . TYR A 1 74 ? -7.985 -5.147 3.966 1.00 85.25 74 TYR A N 1
ATOM 558 C CA . TYR A 1 74 ? -6.598 -5.602 3.841 1.00 85.25 74 TYR A CA 1
ATOM 559 C C . TYR A 1 74 ? -6.468 -6.707 2.794 1.00 85.25 74 TYR A C 1
ATOM 561 O O . TYR A 1 74 ? -5.587 -6.660 1.937 1.00 85.25 74 TYR A O 1
ATOM 569 N N . THR A 1 75 ? -7.395 -7.666 2.801 1.00 87.00 75 THR A N 1
ATOM 570 C CA . THR A 1 75 ? -7.436 -8.756 1.819 1.00 87.00 75 THR A CA 1
ATOM 571 C C . THR A 1 75 ? -7.667 -8.224 0.407 1.00 87.00 75 THR A C 1
ATOM 573 O O . THR A 1 75 ? -6.973 -8.630 -0.530 1.00 87.00 75 THR A O 1
ATOM 576 N N . ARG A 1 76 ? -8.603 -7.280 0.235 1.00 88.00 76 ARG A N 1
ATOM 577 C CA . ARG A 1 76 ? -8.859 -6.636 -1.060 1.00 88.00 76 ARG A CA 1
ATOM 578 C C . ARG A 1 76 ? -7.626 -5.889 -1.558 1.00 88.00 76 ARG A C 1
ATOM 580 O O . ARG A 1 76 ? -7.234 -6.077 -2.703 1.00 88.00 76 ARG A O 1
ATOM 587 N N . ARG A 1 77 ? -6.996 -5.081 -0.705 1.00 85.50 77 ARG A N 1
ATOM 588 C CA . ARG A 1 77 ? -5.815 -4.275 -1.049 1.00 85.50 77 ARG A CA 1
ATOM 589 C C . ARG A 1 77 ? -4.612 -5.131 -1.402 1.00 85.50 77 ARG A C 1
ATOM 591 O O . ARG A 1 77 ? -3.944 -4.871 -2.400 1.00 85.50 77 ARG A O 1
ATOM 598 N N . PHE A 1 78 ? -4.383 -6.197 -0.645 1.00 84.06 78 PHE A N 1
ATOM 599 C CA . PHE A 1 78 ? -3.344 -7.166 -0.959 1.00 84.06 78 PHE A CA 1
ATOM 600 C C . PHE A 1 78 ? -3.605 -7.855 -2.307 1.00 84.06 78 PHE A C 1
ATOM 602 O O . PHE A 1 78 ? -2.705 -7.955 -3.139 1.00 84.06 78 PHE A O 1
ATOM 609 N N . SER A 1 79 ? -4.852 -8.258 -2.563 1.00 84.44 79 SER A N 1
ATOM 610 C CA . SER A 1 79 ? -5.250 -8.869 -3.839 1.00 84.44 79 SER A CA 1
ATOM 611 C C . SER A 1 79 ? -5.086 -7.900 -5.015 1.00 84.44 79 SER A C 1
ATOM 613 O O . SER A 1 79 ? -4.564 -8.281 -6.060 1.00 84.44 79 SER A O 1
ATOM 615 N N . GLU A 1 80 ? -5.468 -6.632 -4.838 1.00 84.38 80 GLU A N 1
ATOM 616 C CA . GLU A 1 80 ? -5.259 -5.567 -5.823 1.00 84.38 80 GLU A CA 1
ATOM 617 C C . GLU A 1 80 ? -3.778 -5.389 -6.143 1.00 84.38 80 GLU A C 1
ATOM 619 O O . GLU A 1 80 ? -3.420 -5.357 -7.318 1.00 84.38 80 GLU A O 1
ATOM 624 N N . LEU A 1 81 ? -2.906 -5.329 -5.135 1.00 83.06 81 LEU A N 1
ATOM 625 C CA . LEU A 1 81 ? -1.463 -5.201 -5.345 1.00 83.06 81 LEU A CA 1
ATOM 626 C C . LEU A 1 81 ? -0.881 -6.395 -6.112 1.00 83.06 81 LEU A C 1
ATOM 628 O O . LEU A 1 81 ? -0.077 -6.202 -7.024 1.00 83.06 81 LEU A O 1
ATOM 632 N N . MET A 1 82 ? -1.325 -7.615 -5.797 1.00 79.19 82 MET A N 1
ATOM 633 C CA . MET A 1 82 ? -0.884 -8.837 -6.479 1.00 79.19 82 MET A CA 1
ATOM 634 C C . MET A 1 82 ? -1.351 -8.918 -7.937 1.00 79.19 82 MET A C 1
ATOM 636 O O . MET A 1 82 ? -0.592 -9.371 -8.790 1.00 79.19 82 MET A O 1
ATOM 640 N N . ILE A 1 83 ? -2.566 -8.459 -8.245 1.00 83.75 83 ILE A N 1
ATOM 641 C CA . ILE A 1 83 ? -3.104 -8.454 -9.617 1.00 83.75 83 ILE A CA 1
ATOM 642 C C . ILE A 1 83 ? -2.542 -7.286 -10.437 1.00 83.75 83 ILE A C 1
ATOM 644 O O . ILE A 1 83 ? -2.291 -7.423 -11.635 1.00 83.75 83 ILE A O 1
ATOM 648 N N . THR A 1 84 ? -2.342 -6.127 -9.808 1.00 80.31 84 THR A N 1
ATOM 649 C CA . THR A 1 84 ? -1.916 -4.907 -10.507 1.00 80.31 84 THR A CA 1
ATOM 650 C C . THR A 1 84 ? -0.452 -4.996 -10.927 1.00 80.31 84 THR A C 1
ATOM 652 O O . THR A 1 84 ? -0.127 -4.578 -12.033 1.00 80.31 84 THR A O 1
ATOM 655 N N . MET A 1 85 ? 0.412 -5.629 -10.124 1.00 78.88 85 MET A N 1
ATOM 656 C CA . MET A 1 85 ? 1.845 -5.782 -10.419 1.00 78.88 85 MET A CA 1
ATOM 657 C C . MET A 1 85 ? 2.151 -6.355 -11.811 1.00 78.88 85 MET A C 1
ATOM 659 O O . MET A 1 85 ? 2.814 -5.676 -12.600 1.00 78.88 85 MET A O 1
ATOM 663 N N . PRO A 1 86 ? 1.671 -7.563 -12.171 1.00 80.06 86 PRO A N 1
ATOM 664 C CA . PRO A 1 86 ? 1.935 -8.128 -13.492 1.00 80.06 86 PRO A CA 1
ATOM 665 C C . PRO A 1 86 ? 1.362 -7.268 -14.623 1.00 80.06 86 PRO A C 1
ATOM 667 O O . PRO A 1 86 ? 1.986 -7.125 -15.672 1.00 80.06 86 PRO A O 1
ATOM 670 N N . MET A 1 87 ? 0.189 -6.668 -14.402 1.00 80.94 87 MET A N 1
ATOM 671 C CA . MET A 1 87 ? -0.494 -5.827 -15.387 1.00 80.94 87 MET A CA 1
ATOM 672 C C . MET A 1 87 ? 0.268 -4.527 -15.669 1.00 80.94 87 MET A C 1
ATOM 674 O O . MET A 1 87 ? 0.363 -4.103 -16.822 1.00 80.94 87 MET A O 1
ATOM 678 N N . GLU A 1 88 ? 0.818 -3.892 -14.636 1.00 78.88 88 GLU A N 1
ATOM 679 C CA . GLU A 1 88 ? 1.616 -2.671 -14.761 1.00 78.88 88 GLU A CA 1
ATOM 680 C C . GLU A 1 88 ? 2.958 -2.941 -15.439 1.00 78.88 88 GLU A C 1
ATOM 682 O O . GLU A 1 88 ? 3.340 -2.200 -16.347 1.00 78.88 88 GLU A O 1
ATOM 687 N N . LEU A 1 89 ? 3.615 -4.053 -15.095 1.00 76.88 89 LEU A N 1
ATOM 688 C CA . LEU A 1 89 ? 4.828 -4.505 -15.778 1.00 76.88 89 LEU A CA 1
ATOM 689 C C . LEU A 1 89 ? 4.571 -4.789 -17.267 1.00 76.88 89 LEU A C 1
ATOM 691 O O . LEU A 1 89 ? 5.324 -4.324 -18.125 1.00 76.88 89 LEU A O 1
ATOM 695 N N . ALA A 1 90 ? 3.479 -5.485 -17.597 1.00 79.00 90 ALA A N 1
ATOM 696 C CA . ALA A 1 90 ? 3.107 -5.772 -18.983 1.00 79.00 90 ALA A CA 1
ATOM 697 C C . ALA A 1 90 ? 2.810 -4.492 -19.785 1.00 79.00 90 ALA A C 1
ATOM 699 O O . ALA A 1 90 ? 3.307 -4.323 -20.902 1.00 79.00 90 ALA A O 1
ATOM 700 N N . ARG A 1 91 ? 2.049 -3.554 -19.203 1.00 82.00 91 ARG A N 1
ATOM 701 C CA . ARG A 1 91 ? 1.767 -2.249 -19.823 1.00 82.00 91 ARG A CA 1
ATOM 702 C C . ARG A 1 91 ? 3.030 -1.452 -20.100 1.00 82.00 91 ARG A C 1
ATOM 704 O O . ARG A 1 91 ? 3.126 -0.822 -21.149 1.00 82.00 91 ARG A O 1
ATOM 711 N N . GLN A 1 92 ? 3.983 -1.464 -19.177 1.00 73.50 92 GLN A N 1
ATOM 712 C CA . GLN A 1 92 ? 5.221 -0.718 -19.339 1.00 73.50 92 GLN A CA 1
ATOM 713 C C . GLN A 1 92 ? 6.121 -1.319 -20.426 1.00 73.50 92 GLN A C 1
ATOM 715 O O . GLN A 1 92 ? 6.745 -0.581 -21.185 1.00 73.50 92 GLN A O 1
ATOM 720 N N . GLY A 1 93 ? 6.136 -2.648 -20.563 1.00 74.25 93 GLY A N 1
ATOM 721 C CA . GLY A 1 93 ? 6.787 -3.313 -21.694 1.00 74.25 93 GLY A CA 1
ATOM 722 C C . GLY A 1 93 ? 6.171 -2.903 -23.036 1.00 74.25 93 GLY A C 1
ATOM 723 O O . GLY A 1 93 ? 6.889 -2.563 -23.977 1.00 74.25 93 GLY A O 1
ATOM 724 N N . GLN A 1 94 ? 4.836 -2.854 -23.110 1.00 75.25 94 GLN A N 1
ATOM 725 C CA . GLN A 1 94 ? 4.128 -2.403 -24.310 1.00 75.25 94 GLN A CA 1
ATOM 726 C C . GLN A 1 94 ? 4.390 -0.921 -24.623 1.00 75.25 94 GLN A C 1
ATOM 728 O O . GLN A 1 94 ? 4.620 -0.574 -25.782 1.00 75.25 94 GLN A O 1
ATOM 733 N N . SER A 1 95 ? 4.384 -0.045 -23.615 1.00 79.06 95 SER A N 1
ATOM 734 C CA . SER A 1 95 ? 4.623 1.386 -23.816 1.00 79.06 95 SER A CA 1
ATOM 735 C C . SER A 1 95 ? 6.067 1.679 -24.219 1.00 79.06 95 SER A C 1
ATOM 737 O O . SER A 1 95 ? 6.284 2.500 -25.105 1.00 79.06 95 SER A O 1
ATOM 739 N N . ALA A 1 96 ? 7.049 0.969 -23.654 1.00 72.94 96 ALA A N 1
ATOM 740 C CA . ALA A 1 96 ? 8.445 1.069 -24.072 1.00 72.94 96 ALA A CA 1
ATOM 741 C C . ALA A 1 96 ? 8.626 0.648 -25.541 1.00 72.94 96 ALA A C 1
ATOM 743 O O . ALA A 1 96 ? 9.311 1.331 -26.303 1.00 72.94 96 ALA A O 1
ATOM 744 N N . PHE A 1 97 ? 7.963 -0.432 -25.967 1.00 75.50 97 PHE A N 1
ATOM 745 C CA . PHE A 1 97 ? 7.986 -0.878 -27.361 1.00 75.50 97 PHE A CA 1
ATOM 746 C C . PHE A 1 97 ? 7.377 0.158 -28.317 1.00 75.50 97 PHE A C 1
ATOM 748 O O . PHE A 1 97 ? 7.990 0.502 -29.331 1.00 75.50 97 PHE A O 1
ATOM 755 N N . GLN A 1 98 ? 6.197 0.689 -27.986 1.00 80.31 98 GLN A N 1
ATOM 756 C CA . GLN A 1 98 ? 5.540 1.724 -28.790 1.00 80.31 98 GLN A CA 1
ATOM 757 C C . GLN A 1 98 ? 6.398 2.985 -28.881 1.00 80.31 98 GLN A C 1
ATOM 759 O O . GLN A 1 98 ? 6.679 3.459 -29.975 1.00 80.31 98 GLN A O 1
ATOM 764 N N . GLN A 1 99 ? 6.905 3.470 -27.748 1.00 81.06 99 GLN A N 1
ATOM 765 C CA . GLN A 1 99 ? 7.700 4.691 -27.696 1.00 81.06 99 GLN A CA 1
ATOM 766 C C . GLN A 1 99 ? 9.015 4.561 -28.484 1.00 81.06 99 GLN A C 1
ATOM 768 O O . GLN A 1 99 ? 9.426 5.507 -29.157 1.00 81.06 99 GLN A O 1
ATOM 773 N N . ASN A 1 100 ? 9.657 3.389 -28.458 1.00 74.75 100 ASN A N 1
ATOM 774 C CA . ASN A 1 100 ? 10.837 3.116 -29.280 1.00 74.75 100 ASN A CA 1
ATOM 775 C C . ASN A 1 100 ? 10.499 3.067 -30.773 1.00 74.75 100 ASN A C 1
ATOM 777 O O . ASN A 1 100 ? 11.233 3.638 -31.579 1.00 74.75 100 ASN A O 1
ATOM 781 N N . THR A 1 101 ? 9.377 2.445 -31.136 1.00 77.88 101 THR A N 1
ATOM 782 C CA . THR A 1 101 ? 8.908 2.377 -32.526 1.00 77.88 101 THR A CA 1
ATOM 783 C C . THR A 1 101 ? 8.578 3.773 -33.064 1.00 77.88 101 THR A C 1
ATOM 785 O O . THR A 1 101 ? 9.049 4.138 -34.141 1.00 77.88 101 THR A O 1
ATOM 788 N N . ASP A 1 102 ? 7.871 4.598 -32.289 1.00 81.81 102 ASP A N 1
ATOM 789 C CA . ASP A 1 102 ? 7.519 5.975 -32.654 1.00 81.81 102 ASP A CA 1
ATOM 790 C C . ASP A 1 102 ? 8.761 6.854 -32.828 1.00 81.81 102 ASP A C 1
ATOM 792 O O . ASP A 1 102 ? 8.873 7.596 -33.806 1.00 81.81 102 ASP A O 1
ATOM 796 N N . ARG A 1 103 ? 9.743 6.744 -31.922 1.00 80.38 103 ARG A N 1
ATOM 797 C CA . ARG A 1 103 ? 11.031 7.445 -32.062 1.00 80.38 103 ARG A CA 1
ATOM 798 C C . ARG A 1 103 ? 11.765 7.017 -33.328 1.00 80.38 103 ARG A C 1
ATOM 800 O O . ARG A 1 103 ? 12.354 7.866 -33.999 1.00 80.38 103 ARG A O 1
ATOM 807 N N . MET A 1 104 ? 11.726 5.729 -33.667 1.00 78.12 104 MET A N 1
ATOM 808 C CA . MET A 1 104 ? 12.340 5.208 -34.887 1.00 78.12 104 MET A CA 1
ATOM 809 C C . MET A 1 104 ? 11.664 5.791 -36.132 1.00 78.12 104 MET A C 1
ATOM 811 O O . MET A 1 104 ? 12.355 6.298 -37.013 1.00 78.12 104 MET A O 1
ATOM 815 N N . MET A 1 105 ? 10.327 5.800 -36.176 1.00 81.25 105 MET A N 1
ATOM 816 C CA . MET A 1 105 ? 9.567 6.373 -37.292 1.00 81.25 105 MET A CA 1
ATOM 817 C C . MET A 1 105 ? 9.799 7.880 -37.434 1.00 81.25 105 MET A C 1
ATOM 819 O O . MET A 1 105 ? 10.053 8.354 -38.537 1.00 81.25 105 MET A O 1
ATOM 823 N N . GLN A 1 106 ? 9.793 8.635 -36.333 1.00 87.44 106 GLN A N 1
ATOM 824 C CA . GLN A 1 106 ? 10.079 10.076 -36.356 1.00 87.44 106 GLN A CA 1
ATOM 825 C C . GLN A 1 106 ? 11.512 10.388 -36.792 1.00 87.44 106 GLN A C 1
ATOM 827 O O . GLN A 1 106 ? 11.767 11.425 -37.401 1.00 87.44 106 GLN A O 1
ATOM 832 N N . THR A 1 107 ? 12.464 9.518 -36.451 1.00 82.50 107 THR A N 1
ATOM 833 C CA . THR A 1 107 ? 13.858 9.665 -36.881 1.00 82.50 107 THR A CA 1
ATOM 834 C C . THR A 1 107 ? 13.991 9.340 -38.366 1.00 82.50 107 THR A C 1
ATOM 836 O O . THR A 1 107 ? 14.607 10.111 -39.093 1.00 82.50 107 THR A O 1
ATOM 839 N N . ALA A 1 108 ? 13.352 8.268 -38.842 1.00 76.12 108 ALA A N 1
ATOM 840 C CA . ALA A 1 108 ? 13.315 7.919 -40.261 1.00 76.12 108 ALA A CA 1
ATOM 841 C C . ALA A 1 108 ? 12.654 9.019 -41.110 1.00 76.12 108 ALA A C 1
ATOM 843 O O . ALA A 1 108 ? 13.175 9.367 -42.166 1.00 76.12 108 ALA A O 1
ATOM 844 N N . GLN A 1 109 ? 11.560 9.615 -40.624 1.00 83.81 109 GLN A N 1
ATOM 845 C CA . GLN A 1 109 ? 10.909 10.754 -41.275 1.00 83.81 109 GLN A CA 1
ATOM 846 C C . GLN A 1 109 ? 11.816 11.985 -41.315 1.00 83.81 109 GLN A C 1
ATOM 848 O O . GLN A 1 109 ? 11.984 12.568 -42.378 1.00 83.81 109 GLN A O 1
ATOM 853 N N . ARG A 1 110 ? 12.471 12.343 -40.201 1.00 83.69 110 ARG A N 1
ATOM 854 C CA . ARG A 1 110 ? 13.404 13.483 -40.177 1.00 83.69 110 ARG A CA 1
ATOM 855 C C . ARG A 1 110 ? 14.582 13.307 -41.129 1.00 83.69 110 ARG A C 1
ATOM 857 O O . ARG A 1 110 ? 14.914 14.242 -41.845 1.00 83.69 110 ARG A O 1
ATOM 864 N N . VAL A 1 111 ? 15.183 12.119 -41.163 1.00 83.25 111 VAL A N 1
ATOM 865 C CA . VAL A 1 111 ? 16.285 11.819 -42.089 1.00 83.25 111 VAL A CA 1
ATOM 866 C C . VAL A 1 111 ? 15.802 11.860 -43.541 1.00 83.25 111 VAL A C 1
ATOM 868 O O . VAL A 1 111 ? 16.513 12.374 -44.400 1.00 83.25 111 VAL A O 1
ATOM 871 N N . GLY A 1 112 ? 14.590 11.371 -43.819 1.00 77.69 112 GLY A N 1
ATOM 872 C CA . GLY A 1 112 ? 13.962 11.476 -45.137 1.00 77.69 112 GLY A CA 1
ATOM 873 C C . GLY A 1 112 ? 13.739 12.927 -45.569 1.00 77.69 112 GLY A C 1
ATOM 874 O O . GLY A 1 112 ? 14.179 13.312 -46.650 1.00 77.69 112 GLY A O 1
ATOM 875 N N . ASP A 1 113 ? 13.138 13.746 -44.706 1.00 84.44 113 ASP A N 1
ATOM 876 C CA . ASP A 1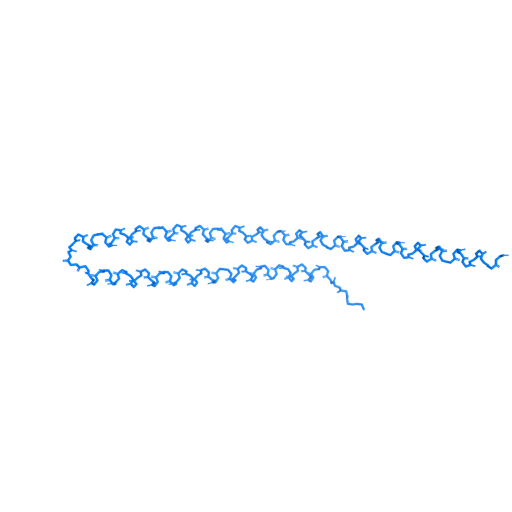 113 ? 12.860 15.161 -44.976 1.00 84.44 113 ASP A CA 1
ATOM 877 C C . ASP A 1 113 ?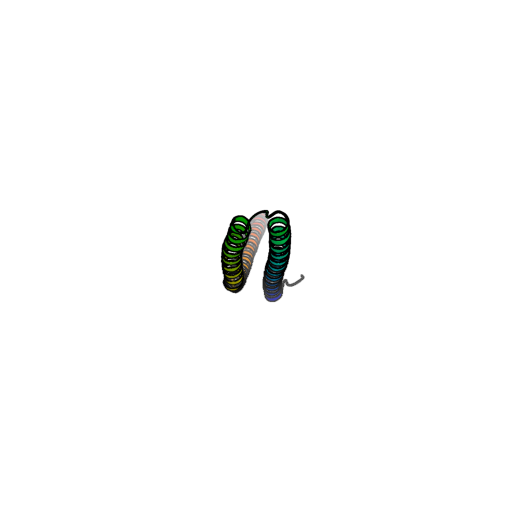 14.148 15.987 -45.143 1.00 84.44 113 ASP A C 1
ATOM 879 O O . ASP A 1 113 ? 14.222 16.866 -46.005 1.00 84.44 113 ASP A O 1
ATOM 883 N N . GLU A 1 114 ? 15.184 15.714 -44.342 1.00 80.62 114 GLU A N 1
ATOM 884 C CA . GLU A 1 114 ? 16.499 16.355 -44.473 1.00 80.62 114 GLU A CA 1
ATOM 885 C C . GLU A 1 114 ? 17.210 15.940 -45.763 1.00 80.62 114 GLU A C 1
ATOM 887 O O . GLU A 1 114 ? 17.736 16.800 -46.470 1.00 80.62 114 GLU A O 1
ATOM 892 N N . ALA A 1 115 ? 17.188 14.651 -46.116 1.00 75.50 115 ALA A N 1
ATOM 893 C CA . ALA A 1 115 ? 17.770 14.158 -47.362 1.00 75.50 115 ALA A CA 1
ATOM 894 C C . ALA A 1 115 ? 17.057 14.736 -48.593 1.00 75.50 115 ALA A C 1
ATOM 896 O O . ALA A 1 115 ? 17.704 15.083 -49.583 1.00 75.50 115 ALA A O 1
ATOM 897 N N . GLN A 1 116 ? 15.735 14.892 -48.522 1.00 79.12 116 GLN A N 1
ATOM 898 C CA . GLN A 1 116 ? 14.937 15.470 -49.596 1.00 79.12 116 GLN A CA 1
ATOM 899 C C . GLN A 1 116 ? 15.231 16.968 -49.761 1.00 79.12 116 GLN A C 1
ATOM 901 O O . GLN A 1 116 ? 15.497 17.416 -50.876 1.00 79.12 116 GLN A O 1
ATOM 906 N N . LYS A 1 117 ? 15.316 17.725 -48.658 1.00 82.62 117 LYS A N 1
ATOM 907 C CA . LYS A 1 117 ? 15.730 19.140 -48.680 1.00 82.62 117 LYS A CA 1
ATOM 908 C C . LYS A 1 117 ? 17.164 19.334 -49.166 1.00 82.62 117 LYS A C 1
ATOM 910 O O . LYS A 1 117 ? 17.424 20.265 -49.923 1.00 82.62 117 LYS A O 1
ATOM 915 N N . ALA A 1 118 ? 18.092 18.467 -48.763 1.00 76.69 118 ALA A N 1
ATOM 916 C CA . ALA A 1 118 ? 19.476 18.507 -49.232 1.00 76.69 118 ALA A CA 1
ATOM 917 C C . ALA A 1 118 ? 19.570 18.202 -50.736 1.00 76.69 118 ALA A C 1
ATOM 919 O O . ALA A 1 118 ? 20.293 18.883 -51.463 1.00 76.69 118 ALA A O 1
ATOM 920 N N . GLY A 1 119 ? 18.795 17.228 -51.223 1.00 71.94 119 GLY A N 1
ATOM 921 C CA . GLY A 1 119 ? 18.684 16.921 -52.648 1.00 71.94 119 GLY A CA 1
ATOM 922 C C . GLY A 1 119 ? 18.092 18.075 -53.464 1.00 71.94 119 GLY A C 1
ATOM 923 O O . GLY A 1 119 ? 18.595 18.384 -54.543 1.00 71.94 119 GLY A O 1
ATOM 924 N N . GLU A 1 120 ? 17.067 18.754 -52.947 1.00 77.44 120 GLU A N 1
ATOM 925 C CA . GLU A 1 120 ? 16.477 19.936 -53.588 1.00 77.44 120 GLU A CA 1
ATOM 926 C C . GLU A 1 120 ? 17.427 21.141 -53.594 1.00 77.44 120 GLU A C 1
ATOM 928 O O . GLU A 1 120 ? 17.523 21.832 -54.609 1.00 77.44 120 GLU A O 1
ATOM 933 N N . AL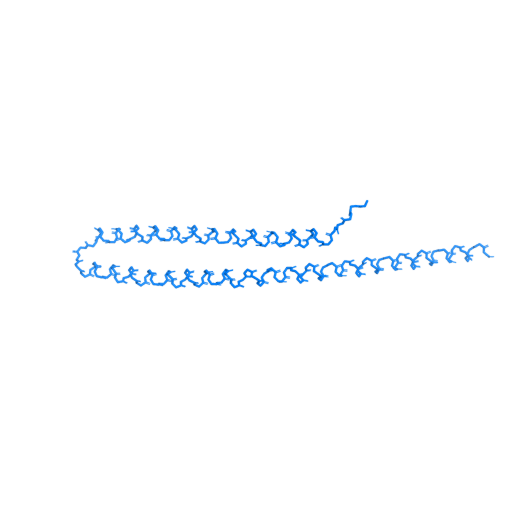A A 1 121 ? 18.177 21.364 -52.511 1.00 75.38 121 ALA A N 1
ATOM 934 C CA . ALA A 1 121 ? 19.182 22.422 -52.432 1.00 75.38 121 ALA A CA 1
ATOM 935 C C . ALA A 1 121 ? 20.317 22.205 -53.446 1.00 75.38 121 ALA A C 1
ATOM 937 O O . ALA A 1 121 ? 20.619 23.111 -54.221 1.00 75.38 121 ALA A O 1
ATOM 938 N N . MET A 1 122 ? 20.864 20.985 -53.519 1.00 70.00 122 MET A N 1
ATOM 939 C CA . MET A 1 122 ? 21.901 20.637 -54.499 1.00 70.00 122 MET A CA 1
ATOM 940 C C . MET A 1 122 ? 21.394 20.749 -55.940 1.00 70.00 122 MET A C 1
ATOM 942 O O . MET A 1 122 ? 22.111 21.216 -56.821 1.00 70.00 122 MET A O 1
ATOM 946 N N . LYS A 1 123 ? 20.142 20.356 -56.200 1.00 71.06 123 LYS A N 1
ATOM 947 C CA . LYS A 1 123 ? 19.541 20.467 -57.534 1.00 71.06 123 LYS A CA 1
ATOM 948 C C . LYS A 1 123 ? 19.315 21.926 -57.949 1.00 71.06 123 LYS A C 1
ATOM 950 O O . LYS A 1 123 ? 19.490 22.249 -59.121 1.00 71.06 123 LYS A O 1
ATOM 955 N N . ASN A 1 124 ? 18.954 22.805 -57.013 1.00 71.12 124 ASN A N 1
ATOM 956 C CA . ASN A 1 124 ? 18.818 24.241 -57.268 1.00 71.12 124 ASN A CA 1
ATOM 957 C C . ASN A 1 124 ? 20.168 24.952 -57.444 1.00 71.12 124 ASN A C 1
ATOM 959 O O . ASN A 1 124 ? 20.240 25.900 -58.222 1.00 71.12 124 ASN A O 1
ATOM 963 N N . GLU A 1 125 ? 21.225 24.512 -56.756 1.00 65.62 125 GLU A N 1
ATOM 964 C CA . GLU A 1 125 ? 22.589 24.995 -57.014 1.00 65.62 125 GLU A CA 1
ATOM 965 C C . GLU A 1 125 ? 23.098 24.533 -58.384 1.00 65.62 125 GLU A C 1
ATOM 967 O O . GLU A 1 125 ? 23.558 25.360 -59.166 1.00 65.62 125 GLU A O 1
ATOM 972 N N . ALA A 1 126 ? 22.902 23.260 -58.743 1.00 61.53 126 ALA A N 1
ATOM 973 C CA . ALA A 1 126 ? 23.287 22.737 -60.055 1.00 61.53 126 ALA A CA 1
ATOM 974 C C . ALA A 1 126 ? 22.530 23.402 -61.224 1.00 61.53 126 ALA A C 1
ATOM 976 O O . ALA A 1 126 ? 23.073 23.522 -62.317 1.00 61.53 126 ALA A O 1
ATOM 977 N N . MET A 1 127 ? 21.292 23.866 -61.010 1.00 58.91 127 MET A N 1
ATOM 978 C CA . MET A 1 127 ? 20.533 24.644 -62.004 1.00 58.91 127 MET A CA 1
ATOM 979 C C . MET A 1 127 ? 20.954 26.118 -62.100 1.00 58.91 127 MET A C 1
ATOM 981 O O . MET A 1 127 ? 20.542 26.789 -63.039 1.00 58.91 127 MET A O 1
ATOM 985 N N . LYS A 1 128 ? 21.731 26.636 -61.141 1.00 56.47 128 LYS A N 1
ATOM 986 C CA . LYS A 1 128 ? 22.299 27.994 -61.190 1.00 56.47 128 LYS A CA 1
ATOM 987 C C . LYS A 1 128 ? 23.667 28.054 -61.872 1.00 56.47 128 LYS A C 1
ATOM 989 O O . LYS A 1 128 ? 24.071 29.143 -62.267 1.00 56.47 128 LYS A O 1
ATOM 994 N N . GLU A 1 129 ? 24.371 26.927 -61.974 1.00 53.44 129 GLU A N 1
ATOM 995 C CA . GLU A 1 129 ? 25.678 26.819 -62.644 1.00 53.44 129 GLU A CA 1
ATOM 996 C C . GLU A 1 129 ? 25.595 26.415 -64.134 1.00 53.44 129 GLU A C 1
ATOM 998 O O . GLU A 1 129 ? 26.633 26.284 -64.783 1.00 53.44 129 GLU A O 1
ATOM 10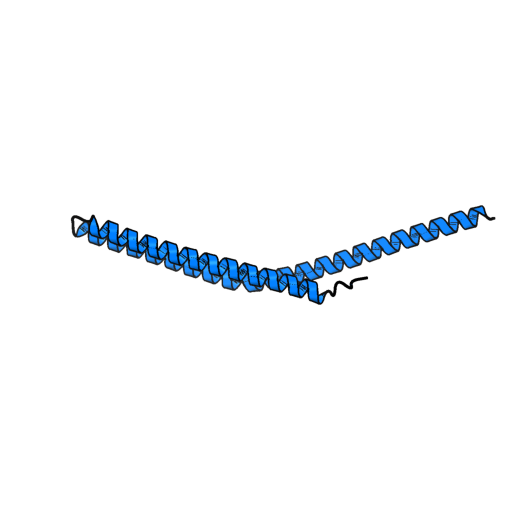03 N N . VAL A 1 130 ? 24.385 26.254 -64.690 1.00 47.53 130 VAL A N 1
ATOM 1004 C CA . VAL A 1 130 ? 24.113 26.076 -66.135 1.00 47.53 130 VAL A CA 1
ATOM 1005 C C . VAL A 1 130 ? 23.524 27.358 -66.708 1.00 47.53 130 VAL A C 1
ATOM 1007 O O . VAL A 1 130 ? 23.960 27.755 -67.812 1.00 47.53 130 VAL A O 1
#

pLDDT: mean 79.45, std 11.83, range [37.84, 92.88]

Foldseek 3Di:
DPPPDLVVQLVVLLVVLVVVLVVVVVVLVVVLVVVVVVLVVVLVVQVVPDPDPVSVVVSVVVSVVVVVVSVVVSVVSVVCSVVVSVVSSVVSNVVSVVVVVVVVVVVVVVVVVVVVVVVVVVVVVVVVVD